Protein AF-A0A967HWC2-F1 (afdb_monomer_lite)

pLDDT: mean 89.08, std 11.16, range [44.22, 97.81]

Secondary structure (DSSP, 8-state):
-EEEEEEESSTT--TTHHHHHHHHHHHTT--EEEEEEEE-SSTTGGGT-HHHHHHHHHHHHHHTSPPP--TT-TTS-TTT----EEESSSSEEEETTT--EEEEEEETTEEEEEE---TT-TTT-HHHHHHHHHHHHHHHHHHHHHHHHHHHHHHHTTT-S----------------

Foldseek 3Di:
DDEEEAEDADPPPSPCVQLVVLQVCLLVVHLYQYYDYAYDNDVPRCVVDPVSVVVVVVRVVSVPDDRDDLCPVQCAANQRRANDWDDPDPFWIARSRQRFIWGWDADPNDIGIGTDHPVLRLSRDVNNVVVVVVVVVVVVVVCVVCVVVVVVVVVVCPPPDDDDDDPDPPPPPDDDD

Radius of gyration: 23.82 Å; chains: 1; bounding box: 42×61×69 Å

Structure (mmCIF, N/CA/C/O backbone):
data_AF-A0A967HWC2-F1
#
_entry.id   AF-A0A967HWC2-F1
#
loop_
_atom_site.group_PDB
_atom_site.id
_atom_site.type_symbol
_atom_site.label_atom_id
_atom_site.label_alt_id
_atom_site.label_comp_id
_atom_site.label_asym_id
_atom_site.label_entity_id
_atom_site.label_seq_id
_atom_site.pdbx_PDB_ins_code
_atom_site.Cartn_x
_atom_site.Cartn_y
_atom_site.Cartn_z
_atom_site.occupancy
_atom_site.B_iso_or_equiv
_atom_site.auth_seq_id
_atom_site.auth_comp_id
_atom_site.auth_asym_id
_atom_site.auth_atom_id
_atom_site.pdbx_PDB_model_num
ATOM 1 N N . PRO A 1 1 ? 8.580 11.230 10.080 1.00 93.00 1 PRO A N 1
ATOM 2 C CA . PRO A 1 1 ? 7.346 10.542 10.535 1.00 93.00 1 PRO A CA 1
ATOM 3 C C . PRO A 1 1 ? 6.171 11.008 9.672 1.00 93.00 1 PRO A C 1
ATOM 5 O O . PRO A 1 1 ? 6.131 12.181 9.311 1.00 93.00 1 PRO A O 1
ATOM 8 N N . ALA A 1 2 ? 5.271 10.106 9.299 1.00 95.56 2 ALA A N 1
ATOM 9 C CA . ALA A 1 2 ? 4.097 10.437 8.500 1.00 95.56 2 ALA A CA 1
ATOM 10 C C . ALA A 1 2 ? 2.903 9.581 8.915 1.00 95.56 2 ALA A C 1
ATOM 12 O O . ALA A 1 2 ? 3.064 8.417 9.284 1.00 95.56 2 ALA A O 1
ATOM 13 N N . VAL A 1 3 ? 1.714 10.160 8.799 1.00 97.00 3 VAL A N 1
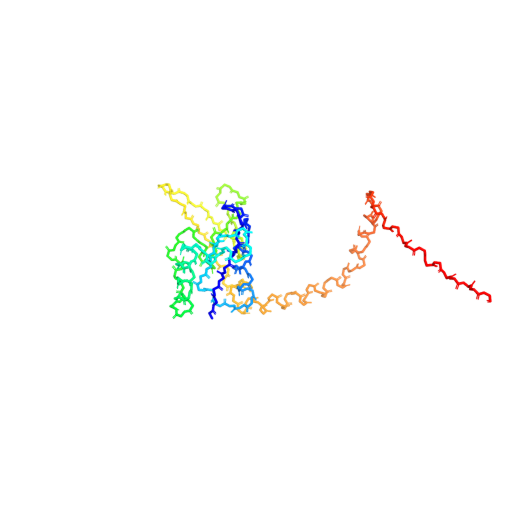ATOM 14 C CA . VAL A 1 3 ? 0.438 9.449 8.875 1.00 97.00 3 VAL A CA 1
ATOM 15 C C . VAL A 1 3 ? -0.343 9.677 7.587 1.00 97.00 3 VAL A C 1
ATOM 17 O O . VAL A 1 3 ? -0.134 10.687 6.914 1.00 97.00 3 VAL A O 1
ATOM 20 N N . ALA A 1 4 ? -1.223 8.744 7.237 1.00 96.06 4 ALA A N 1
ATOM 21 C CA . ALA A 1 4 ? -2.101 8.863 6.077 1.00 96.06 4 ALA A CA 1
ATOM 22 C C . ALA A 1 4 ? -3.571 8.693 6.463 1.00 96.06 4 ALA A C 1
ATOM 24 O O . ALA A 1 4 ? -3.908 7.926 7.361 1.00 96.06 4 ALA A O 1
ATOM 25 N N . VAL A 1 5 ? -4.444 9.385 5.735 1.00 96.31 5 VAL A N 1
ATOM 26 C CA . VAL A 1 5 ? -5.897 9.250 5.848 1.00 96.31 5 VAL A CA 1
ATOM 27 C C . VAL A 1 5 ? -6.459 9.030 4.453 1.00 96.31 5 VAL A C 1
ATOM 29 O O . VAL A 1 5 ? -6.249 9.857 3.565 1.00 96.31 5 VAL A O 1
ATOM 32 N N . ALA A 1 6 ? -7.166 7.922 4.259 1.00 95.50 6 ALA A N 1
ATOM 33 C CA . ALA A 1 6 ? -8.014 7.700 3.095 1.00 95.50 6 ALA A CA 1
ATOM 34 C C . ALA A 1 6 ? -9.445 8.119 3.440 1.00 95.50 6 ALA A C 1
ATOM 36 O O . ALA A 1 6 ? -9.957 7.714 4.477 1.00 95.50 6 ALA A O 1
ATOM 37 N N . ILE A 1 7 ? -10.098 8.897 2.577 1.00 95.00 7 ILE A N 1
ATOM 38 C CA . ILE A 1 7 ? -11.515 9.247 2.735 1.00 95.00 7 ILE A CA 1
ATOM 39 C C . ILE A 1 7 ? -12.318 8.449 1.710 1.00 95.00 7 ILE A C 1
ATOM 41 O O . ILE A 1 7 ? -12.028 8.527 0.515 1.00 95.00 7 ILE A O 1
ATOM 45 N N . ALA A 1 8 ? -13.324 7.705 2.166 1.00 95.31 8 ALA A N 1
ATOM 46 C CA . ALA A 1 8 ? -14.251 6.974 1.308 1.00 95.31 8 ALA A CA 1
ATOM 47 C C . ALA A 1 8 ? -15.701 7.423 1.547 1.00 95.31 8 ALA A C 1
ATOM 49 O O . ALA A 1 8 ? -16.113 7.688 2.672 1.00 95.31 8 ALA A O 1
ATOM 50 N N . GLY A 1 9 ? -16.497 7.501 0.479 1.00 95.00 9 GLY A N 1
ATOM 51 C CA . GLY A 1 9 ? -17.907 7.898 0.582 1.00 95.00 9 GLY A CA 1
ATOM 52 C C . GLY A 1 9 ? -18.853 6.759 0.969 1.00 95.00 9 GLY A C 1
ATOM 53 O O . GLY A 1 9 ? -19.953 7.014 1.442 1.00 95.00 9 GLY A O 1
ATOM 54 N N . ILE A 1 10 ? -18.441 5.503 0.767 1.00 94.44 10 ILE A N 1
ATOM 55 C CA . ILE A 1 10 ? -19.262 4.318 1.036 1.00 94.44 10 ILE A CA 1
ATOM 56 C C . ILE A 1 10 ? -18.446 3.342 1.903 1.00 94.44 10 ILE A C 1
ATOM 58 O O . ILE A 1 10 ? -17.346 2.966 1.485 1.00 94.44 10 ILE A O 1
ATOM 62 N N . PRO A 1 11 ? -18.965 2.919 3.074 1.00 93.06 11 PRO A N 1
ATOM 63 C CA . PRO A 1 11 ? -18.344 1.904 3.926 1.00 93.06 11 PRO A CA 1
ATOM 64 C C . PRO A 1 11 ? -17.940 0.634 3.171 1.00 93.06 11 PRO A C 1
ATOM 66 O O . PRO A 1 11 ? -18.766 0.040 2.479 1.00 93.06 11 PRO A O 1
ATOM 69 N N . GLY A 1 12 ? -16.677 0.219 3.303 1.00 91.81 12 GLY A N 1
ATOM 70 C CA . GLY A 1 12 ? -16.133 -0.985 2.663 1.00 91.81 12 GLY A CA 1
ATOM 71 C C . GLY A 1 12 ? -15.828 -0.855 1.163 1.00 91.81 12 GLY A C 1
ATOM 72 O O . GLY A 1 12 ? -15.430 -1.838 0.537 1.00 91.81 12 GLY A O 1
ATOM 73 N N . MET A 1 13 ? -16.019 0.329 0.567 1.00 94.88 13 MET A N 1
ATOM 74 C CA .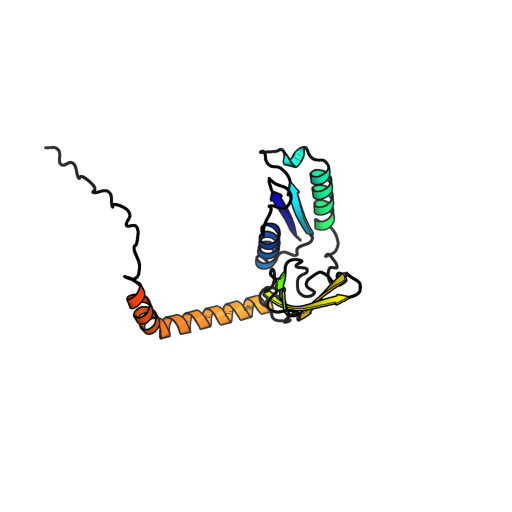 MET A 1 13 ? -15.767 0.598 -0.858 1.00 94.88 13 MET A CA 1
ATOM 75 C C . MET A 1 13 ? -14.540 1.495 -1.094 1.00 94.88 13 MET A C 1
ATOM 77 O O . MET A 1 13 ? -14.394 2.092 -2.160 1.00 94.88 13 MET A O 1
ATOM 81 N N . GLU A 1 14 ? -13.627 1.588 -0.130 1.00 94.38 14 GLU A N 1
ATOM 82 C CA . GLU A 1 14 ? -12.329 2.260 -0.262 1.00 94.38 14 GLU A CA 1
ATOM 83 C C . GLU A 1 14 ? -11.376 1.548 -1.238 1.00 94.38 14 GLU A C 1
ATOM 85 O O . GLU A 1 14 ? -10.377 2.129 -1.680 1.00 94.38 14 GLU A O 1
ATOM 90 N N . GLY A 1 15 ? -11.667 0.289 -1.580 1.00 93.81 15 GLY A N 1
ATOM 91 C CA . GLY A 1 15 ? -10.864 -0.524 -2.486 1.00 93.81 15 GLY A CA 1
ATOM 92 C C . GLY A 1 15 ? -9.415 -0.638 -2.012 1.00 93.81 15 GLY A C 1
ATOM 93 O O . GLY A 1 15 ? -9.135 -1.000 -0.875 1.00 93.81 15 GLY A O 1
ATOM 94 N N . TYR A 1 16 ? -8.470 -0.310 -2.891 1.00 95.12 16 TYR A N 1
ATOM 95 C CA . TYR A 1 16 ? -7.035 -0.361 -2.593 1.00 95.12 16 TYR A CA 1
ATOM 96 C C . TYR A 1 16 ? -6.448 1.004 -2.178 1.00 95.12 16 TYR A C 1
ATOM 98 O O . TYR A 1 16 ? -5.230 1.188 -2.188 1.00 95.12 16 TYR A O 1
ATOM 106 N N . THR A 1 17 ? -7.286 1.978 -1.803 1.00 95.62 17 THR A N 1
ATOM 107 C CA . THR A 1 17 ? -6.846 3.360 -1.532 1.00 95.62 17 THR A CA 1
ATOM 108 C C . THR A 1 17 ? -5.852 3.439 -0.373 1.00 95.62 17 THR A C 1
ATOM 110 O O . THR A 1 17 ? -4.786 4.040 -0.524 1.00 95.62 17 THR A O 1
ATOM 113 N N . LYS A 1 18 ? -6.140 2.782 0.761 1.00 95.38 18 LYS A N 1
ATOM 114 C CA . LYS A 1 18 ? -5.216 2.734 1.908 1.00 95.38 18 LYS A CA 1
ATOM 115 C C . LYS A 1 18 ? -3.880 2.092 1.524 1.00 95.38 18 LYS A C 1
ATOM 117 O O . LYS A 1 18 ? -2.829 2.659 1.806 1.00 95.38 18 LYS A O 1
ATOM 122 N N . LEU A 1 19 ? -3.919 0.975 0.791 1.00 95.81 19 LEU A N 1
ATOM 123 C CA . LEU A 1 19 ? -2.723 0.318 0.254 1.00 95.81 19 LEU A CA 1
ATOM 124 C C . LEU A 1 19 ? -1.879 1.277 -0.606 1.00 95.81 19 LEU A C 1
ATOM 126 O O . LEU A 1 19 ? -0.650 1.295 -0.486 1.00 95.81 19 LEU A O 1
ATOM 130 N N . CYS A 1 20 ? -2.514 2.081 -1.463 1.00 95.62 20 CYS A N 1
ATOM 131 C CA . CYS A 1 20 ? -1.823 3.079 -2.279 1.00 95.62 20 CYS A CA 1
ATOM 132 C C . CYS A 1 20 ? -1.149 4.158 -1.430 1.00 95.62 20 CYS A C 1
ATOM 134 O O . CYS A 1 20 ? 0.002 4.496 -1.704 1.00 95.62 20 CYS A O 1
ATOM 136 N N . LEU A 1 21 ? -1.823 4.669 -0.398 1.00 95.69 21 LEU A N 1
ATOM 137 C CA . LEU A 1 21 ? -1.245 5.659 0.515 1.00 95.69 21 LEU A CA 1
ATOM 138 C C . LEU A 1 21 ? -0.061 5.083 1.297 1.00 95.69 21 LEU A C 1
ATOM 140 O O . LEU A 1 21 ? 1.006 5.700 1.334 1.00 95.69 21 LEU A O 1
ATOM 144 N N . ASP A 1 22 ? -0.215 3.877 1.845 1.00 93.56 22 ASP A N 1
ATOM 145 C CA . ASP A 1 22 ? 0.853 3.168 2.555 1.00 93.56 22 ASP A CA 1
ATOM 146 C C . ASP A 1 22 ? 2.072 2.965 1.655 1.00 93.56 22 ASP A C 1
ATOM 148 O O . ASP A 1 22 ? 3.216 3.149 2.080 1.00 93.56 22 ASP A O 1
ATOM 152 N N . SER A 1 23 ? 1.826 2.632 0.388 1.00 93.25 23 SER A N 1
ATOM 153 C CA . SER A 1 23 ? 2.886 2.455 -0.598 1.00 93.25 23 SER A CA 1
ATOM 154 C C . SER A 1 23 ? 3.571 3.767 -0.962 1.00 93.25 23 SER A C 1
ATOM 156 O O . SER A 1 23 ? 4.800 3.836 -0.982 1.00 93.25 23 SER A O 1
ATOM 158 N N . ALA A 1 24 ? 2.793 4.822 -1.203 1.00 93.69 24 ALA A N 1
ATOM 159 C CA . ALA A 1 24 ? 3.308 6.132 -1.576 1.00 93.69 24 ALA A CA 1
ATOM 160 C C . ALA A 1 24 ? 4.189 6.735 -0.475 1.00 93.69 24 ALA A C 1
ATOM 162 O O . ALA A 1 24 ? 5.294 7.193 -0.763 1.00 93.69 24 ALA A O 1
ATOM 163 N N . LEU A 1 25 ? 3.749 6.687 0.788 1.00 92.38 25 LEU A N 1
ATOM 164 C CA . LEU A 1 25 ? 4.541 7.200 1.908 1.00 92.38 25 LEU A CA 1
ATOM 165 C C . LEU A 1 25 ? 5.904 6.503 2.008 1.00 92.38 25 LEU A C 1
ATOM 167 O O . LEU A 1 25 ? 6.929 7.169 2.161 1.00 92.38 25 LEU A O 1
ATOM 171 N N . ARG A 1 26 ? 5.936 5.175 1.868 1.00 88.75 26 ARG A N 1
ATOM 172 C CA . ARG A 1 26 ? 7.182 4.394 1.941 1.00 88.75 26 ARG A CA 1
ATOM 173 C C . ARG A 1 26 ? 8.113 4.690 0.774 1.00 88.75 26 ARG A C 1
ATOM 175 O O . ARG A 1 26 ? 9.306 4.875 0.990 1.00 88.75 26 ARG A O 1
ATOM 182 N N . LEU A 1 27 ? 7.574 4.806 -0.439 1.00 88.69 27 LEU A N 1
ATOM 183 C CA . LEU A 1 27 ? 8.351 5.175 -1.626 1.00 88.69 27 LEU A CA 1
ATOM 184 C C . LEU A 1 27 ? 8.941 6.588 -1.535 1.00 88.69 27 LEU A C 1
ATOM 186 O O . LEU A 1 27 ? 10.024 6.826 -2.061 1.00 88.69 27 LEU A O 1
ATOM 190 N N . MET A 1 28 ? 8.279 7.508 -0.828 1.00 90.19 28 MET A N 1
ATOM 191 C CA . MET A 1 28 ? 8.833 8.829 -0.504 1.00 90.19 28 MET A CA 1
ATOM 192 C C . MET A 1 28 ? 9.892 8.791 0.614 1.00 90.19 28 MET A C 1
ATOM 194 O O . MET A 1 28 ? 10.428 9.833 0.982 1.00 90.19 28 MET A O 1
ATOM 198 N N . GLY A 1 29 ? 10.197 7.615 1.173 1.00 87.62 29 GLY A N 1
ATOM 199 C CA . GLY A 1 29 ? 11.130 7.453 2.288 1.00 87.62 29 GLY A CA 1
ATOM 200 C C . GLY A 1 29 ? 10.558 7.895 3.635 1.00 87.62 29 GLY A C 1
ATOM 201 O O . GLY A 1 29 ? 11.312 8.102 4.587 1.00 87.62 29 GLY A O 1
ATOM 202 N N . ALA A 1 30 ? 9.237 8.064 3.743 1.00 90.81 30 ALA A N 1
ATOM 203 C CA . ALA A 1 30 ? 8.614 8.449 4.996 1.00 90.81 30 ALA A CA 1
ATOM 204 C C . ALA A 1 30 ? 8.583 7.273 5.981 1.00 90.81 30 ALA A C 1
ATOM 206 O O . ALA A 1 30 ? 8.270 6.133 5.638 1.00 90.81 30 ALA A O 1
ATOM 207 N N . GLN A 1 31 ? 8.834 7.580 7.250 1.00 89.69 31 GLN A N 1
ATOM 208 C CA . GLN A 1 31 ? 8.580 6.659 8.350 1.00 89.69 31 GLN A CA 1
ATOM 209 C C . GLN A 1 31 ? 7.082 6.657 8.671 1.00 89.69 31 GLN A C 1
ATOM 211 O O . GLN A 1 31 ? 6.594 7.565 9.351 1.00 89.69 31 GLN A O 1
ATOM 216 N N . VAL A 1 32 ? 6.363 5.668 8.144 1.00 91.56 32 VAL A N 1
ATOM 217 C CA . VAL A 1 32 ? 4.916 5.514 8.347 1.00 91.56 32 VAL A CA 1
ATOM 218 C C . VAL A 1 32 ? 4.630 5.144 9.800 1.00 91.56 32 VAL A C 1
ATOM 220 O O . VAL A 1 32 ? 5.087 4.105 10.272 1.00 91.56 32 VAL A O 1
ATOM 223 N N . GLN A 1 33 ? 3.871 5.998 10.483 1.00 94.31 33 GLN A N 1
ATOM 224 C CA . GLN A 1 33 ? 3.461 5.822 11.877 1.00 94.31 33 GLN A CA 1
ATOM 225 C C . GLN A 1 33 ? 2.076 5.181 11.996 1.00 94.31 33 GLN A C 1
ATOM 227 O O . GLN A 1 33 ? 1.846 4.359 12.874 1.00 94.31 33 GLN A O 1
ATOM 232 N N . ALA A 1 34 ? 1.148 5.541 11.110 1.00 94.69 34 ALA A N 1
ATOM 233 C CA . ALA A 1 34 ? -0.192 4.969 11.046 1.00 94.69 34 ALA A CA 1
ATOM 234 C C . ALA A 1 34 ? -0.886 5.378 9.740 1.00 94.69 34 ALA A C 1
ATOM 236 O O . ALA A 1 34 ? -0.523 6.378 9.114 1.00 94.69 34 ALA A O 1
ATOM 237 N N . SER A 1 35 ? -1.907 4.626 9.349 1.00 95.38 35 SER A N 1
ATOM 238 C CA . SER A 1 35 ? -2.806 4.987 8.260 1.00 95.38 35 SER A CA 1
ATOM 239 C C . SER A 1 35 ? -4.191 4.419 8.513 1.00 95.38 35 SER A C 1
ATOM 241 O O . SER A 1 35 ? -4.313 3.293 8.990 1.00 95.38 35 SER A O 1
ATOM 243 N N . GLU A 1 36 ? -5.227 5.194 8.206 1.00 96.50 36 GLU A N 1
ATOM 244 C CA . GLU A 1 36 ? -6.617 4.807 8.466 1.00 96.50 36 GLU A CA 1
ATOM 245 C C . GLU A 1 36 ? -7.535 5.225 7.315 1.00 96.50 36 GLU A C 1
ATOM 247 O O . GLU A 1 36 ? -7.223 6.138 6.540 1.00 96.50 36 GLU A O 1
ATOM 252 N N . VAL A 1 37 ? -8.673 4.539 7.211 1.00 96.50 37 VAL A N 1
ATOM 253 C CA . VAL A 1 37 ? -9.786 4.915 6.333 1.00 96.50 37 VAL A CA 1
ATOM 254 C C . VAL A 1 37 ? -10.848 5.590 7.192 1.00 96.50 37 VAL A C 1
ATOM 256 O O . VAL A 1 37 ? -11.266 5.040 8.205 1.00 96.50 37 VAL A O 1
ATOM 259 N N . VAL A 1 38 ? -11.292 6.768 6.773 1.00 96.69 38 VAL A N 1
ATOM 260 C CA . VAL A 1 38 ? -12.418 7.495 7.366 1.00 96.69 38 VAL A CA 1
ATOM 261 C C . VAL A 1 38 ? -13.520 7.664 6.329 1.00 96.69 38 VAL A C 1
ATOM 263 O O . VAL A 1 38 ? -13.261 7.637 5.121 1.00 96.69 38 VAL A O 1
ATOM 266 N N . TYR A 1 39 ? -14.753 7.859 6.792 1.00 95.88 39 TYR A N 1
ATOM 267 C CA . TYR A 1 39 ? -15.914 7.893 5.907 1.00 95.88 39 TYR A CA 1
ATOM 268 C C . TYR A 1 39 ? -16.605 9.257 5.887 1.00 95.88 39 TYR A C 1
ATOM 270 O O . TYR A 1 39 ? -16.819 9.878 6.928 1.00 95.88 39 TYR A O 1
ATOM 278 N N . GLY A 1 40 ? -16.947 9.713 4.683 1.00 95.50 40 GLY A N 1
ATOM 279 C CA . GLY A 1 40 ? -17.698 10.940 4.415 1.00 95.50 40 GLY A CA 1
ATOM 280 C C . GLY A 1 40 ? -17.937 11.086 2.913 1.00 95.50 40 GLY A C 1
ATOM 281 O O . GLY A 1 40 ? -16.987 11.172 2.135 1.00 95.50 40 GLY A O 1
ATOM 282 N N . ALA A 1 41 ? -19.200 11.068 2.499 1.00 94.69 41 ALA A N 1
ATOM 283 C CA . ALA A 1 41 ? -19.616 11.130 1.101 1.00 94.69 41 ALA A CA 1
ATOM 284 C C . ALA A 1 41 ? -19.688 12.571 0.578 1.00 94.69 41 ALA A C 1
ATOM 286 O O . ALA A 1 41 ? -19.449 12.810 -0.608 1.00 94.69 41 ALA A O 1
ATOM 287 N N . LEU A 1 42 ? -20.017 13.528 1.448 1.00 94.88 42 LEU A N 1
ATOM 288 C CA . LEU A 1 42 ? -20.194 14.933 1.092 1.00 94.88 42 LEU A CA 1
ATOM 289 C C . LEU A 1 42 ? -18.969 15.784 1.473 1.00 94.88 42 LEU A C 1
ATOM 291 O O . LEU A 1 42 ? -18.266 15.481 2.444 1.00 94.88 42 LEU A O 1
ATOM 295 N N . PRO A 1 43 ? -18.716 16.900 0.761 1.00 91.31 43 PRO A N 1
ATOM 296 C CA . PRO A 1 43 ? -17.669 17.842 1.141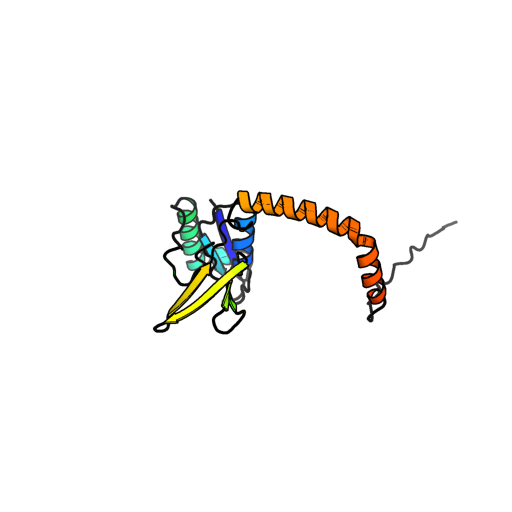 1.00 91.31 43 PRO A CA 1
ATOM 297 C C . PRO A 1 43 ? -17.836 18.319 2.589 1.00 91.31 43 PRO A C 1
ATOM 299 O O . PRO A 1 43 ? -18.867 18.876 2.955 1.00 91.31 43 PRO A O 1
ATOM 302 N N . GLY A 1 44 ? -16.812 18.102 3.416 1.00 90.81 44 GLY A N 1
ATOM 303 C CA . GLY A 1 44 ? -16.803 18.511 4.824 1.00 90.81 44 GLY A CA 1
ATOM 304 C C . GLY A 1 44 ? -17.548 17.583 5.792 1.00 90.81 44 GLY A C 1
ATOM 305 O O . GLY A 1 44 ? -17.367 17.732 6.997 1.00 90.81 44 GLY A O 1
ATOM 306 N N . GLU A 1 45 ? -18.305 16.589 5.312 1.00 94.94 45 GLU A N 1
ATOM 307 C CA . GLU A 1 45 ? -19.019 15.625 6.173 1.00 94.94 45 GLU A CA 1
ATOM 308 C C . GLU A 1 45 ? -18.074 14.851 7.093 1.00 94.94 45 GLU A C 1
ATOM 310 O O . GLU A 1 45 ? -18.429 14.524 8.223 1.00 94.94 45 GLU A O 1
ATOM 315 N N . VAL A 1 46 ? -16.836 14.631 6.645 1.00 93.12 46 VAL A N 1
ATOM 316 C CA . VAL A 1 46 ? -15.797 13.956 7.429 1.00 93.12 46 VAL A CA 1
ATOM 317 C C . VAL A 1 46 ? -15.566 14.577 8.810 1.00 93.12 46 VAL A C 1
ATOM 319 O O . VAL A 1 46 ? -15.159 13.855 9.714 1.00 93.12 46 VAL A O 1
ATOM 322 N N . PHE A 1 47 ? -15.851 15.872 8.998 1.00 93.56 47 PHE A N 1
ATOM 323 C CA . PHE A 1 47 ? -15.699 16.575 10.278 1.00 93.56 47 PHE A CA 1
ATOM 324 C C . PHE A 1 47 ? -16.905 16.440 11.219 1.00 93.56 47 PHE A C 1
ATOM 326 O O . PHE A 1 47 ? -16.821 16.863 12.368 1.00 93.56 47 PHE A O 1
ATOM 333 N N . LEU A 1 48 ? -18.029 15.896 10.745 1.00 94.44 48 LEU A N 1
ATOM 334 C CA . LEU A 1 48 ? -19.272 15.785 11.518 1.00 94.44 48 LEU A CA 1
ATOM 335 C C . LEU A 1 48 ? -19.389 14.456 12.277 1.00 94.44 48 LEU A C 1
ATOM 337 O O . LEU A 1 48 ? -20.252 14.315 13.139 1.00 94.44 48 LEU A O 1
ATOM 341 N N . ASN A 1 49 ? -18.540 13.483 11.948 1.00 90.88 49 ASN A N 1
ATOM 342 C CA . ASN A 1 49 ? -18.535 12.161 12.558 1.00 90.88 49 ASN A CA 1
ATOM 343 C C . ASN A 1 49 ? -17.503 12.094 13.696 1.00 90.88 49 ASN A C 1
ATOM 345 O O . ASN A 1 49 ? -16.316 12.333 13.470 1.00 90.88 49 ASN A O 1
ATOM 349 N N . GLN A 1 50 ? -17.947 11.709 14.895 1.00 95.94 50 GLN A N 1
ATOM 350 C CA . GLN A 1 50 ? -17.072 11.540 16.054 1.00 95.94 50 GLN A CA 1
ATOM 351 C C . GLN A 1 50 ? -16.002 10.458 15.834 1.00 95.94 50 GLN A C 1
ATOM 353 O O . GLN A 1 50 ? -14.849 10.692 16.177 1.00 95.94 50 GLN A O 1
ATOM 358 N N . ASP A 1 51 ? -16.321 9.345 15.167 1.00 95.69 51 ASP A N 1
ATOM 359 C CA . ASP A 1 51 ? -15.351 8.275 14.880 1.00 95.69 51 ASP A CA 1
ATOM 360 C C . ASP A 1 51 ? -14.182 8.785 14.018 1.00 95.69 51 ASP A C 1
ATOM 362 O O . ASP A 1 51 ? -13.024 8.390 14.193 1.00 95.69 51 ASP A O 1
ATOM 366 N N . ASN A 1 52 ? -14.464 9.709 13.092 1.00 96.56 52 ASN A N 1
ATOM 367 C CA . ASN A 1 52 ? -13.435 10.338 12.265 1.00 96.56 52 ASN A CA 1
ATOM 368 C C . ASN A 1 52 ? -12.560 11.292 13.093 1.00 96.56 52 ASN A C 1
ATOM 370 O O . ASN A 1 52 ? -11.350 11.357 12.864 1.00 96.56 52 ASN A O 1
ATOM 374 N N . LEU A 1 53 ? -13.148 12.025 14.045 1.00 96.69 53 LEU A N 1
ATOM 375 C CA . LEU A 1 53 ? -12.411 12.905 14.957 1.00 96.69 53 LEU A CA 1
ATOM 376 C C . LEU A 1 53 ? -11.512 12.097 15.902 1.00 96.69 53 LEU A C 1
ATOM 378 O O . LEU A 1 53 ? -10.337 12.431 16.056 1.00 96.69 53 LEU A O 1
ATOM 382 N N . ASP A 1 54 ? -12.019 10.992 16.445 1.00 97.81 54 ASP A N 1
ATOM 383 C CA . ASP A 1 54 ? -11.258 10.067 17.290 1.00 97.81 54 ASP A CA 1
ATOM 384 C C . ASP A 1 54 ? -10.103 9.431 16.499 1.00 97.81 54 ASP A C 1
ATOM 386 O O . ASP A 1 54 ? -8.968 9.327 16.979 1.00 97.81 54 ASP A O 1
ATOM 390 N N . THR A 1 55 ? -10.356 9.075 15.236 1.00 97.44 55 THR A N 1
ATOM 391 C CA . THR A 1 55 ? -9.323 8.595 14.309 1.00 97.44 55 THR A CA 1
ATOM 392 C C . THR A 1 55 ? -8.267 9.668 14.049 1.00 97.44 55 THR A C 1
ATOM 394 O O . THR A 1 55 ? -7.068 9.382 14.098 1.00 97.44 55 THR A O 1
ATOM 397 N N . ALA A 1 56 ? -8.675 10.917 13.817 1.00 96.88 56 ALA A N 1
ATOM 398 C CA . ALA A 1 56 ? -7.749 12.027 13.630 1.00 96.88 56 ALA A CA 1
ATOM 399 C C . ALA A 1 56 ? -6.876 12.252 14.877 1.00 96.88 56 ALA A C 1
ATOM 401 O O . ALA A 1 56 ? -5.664 12.433 14.747 1.00 96.88 56 ALA A O 1
ATOM 402 N N . GLU A 1 57 ? -7.449 12.166 16.081 1.00 97.50 57 GLU A N 1
ATOM 403 C CA . GLU A 1 57 ? -6.701 12.248 17.338 1.00 97.50 57 GLU A CA 1
ATOM 404 C C . GLU A 1 57 ? -5.699 11.089 17.482 1.00 97.50 57 GLU A C 1
ATOM 406 O O . GLU A 1 57 ? -4.532 11.316 17.822 1.00 97.50 57 GLU A O 1
ATOM 411 N N . LYS A 1 58 ? -6.111 9.851 17.174 1.00 97.31 58 LYS A N 1
ATOM 412 C CA . LYS A 1 58 ? -5.231 8.667 17.169 1.00 97.31 58 LYS A CA 1
ATOM 413 C C . LYS A 1 58 ? -4.037 8.867 16.234 1.00 97.31 58 LYS A C 1
ATOM 415 O O . LYS A 1 58 ? -2.897 8.616 16.631 1.00 97.31 58 LYS A O 1
ATOM 420 N N . LEU A 1 59 ? -4.277 9.341 15.013 1.00 97.19 59 LEU A N 1
ATOM 421 C CA . LEU A 1 59 ? -3.222 9.600 14.031 1.00 97.19 59 LEU A CA 1
ATOM 422 C C . LEU A 1 59 ? -2.305 10.749 14.464 1.00 97.19 59 LEU A C 1
ATOM 424 O O . LEU A 1 59 ? -1.085 10.640 14.335 1.00 97.19 59 LEU A O 1
ATOM 428 N N . ALA A 1 60 ? -2.863 11.821 15.029 1.00 97.25 60 ALA A N 1
ATOM 429 C CA . ALA A 1 60 ? -2.080 12.930 15.562 1.00 97.25 60 ALA A CA 1
ATOM 430 C C . ALA A 1 60 ? -1.130 12.461 16.675 1.00 97.25 60 ALA A C 1
ATOM 432 O O . ALA A 1 60 ? 0.053 12.799 16.652 1.00 97.25 60 ALA A O 1
ATOM 433 N N . LYS A 1 61 ? -1.608 11.619 17.601 1.00 97.50 61 LYS A N 1
ATOM 434 C CA . LYS A 1 61 ? -0.769 11.001 18.642 1.00 97.50 61 LYS A CA 1
ATOM 435 C C . LYS A 1 61 ? 0.313 10.099 18.043 1.00 97.50 61 LYS A C 1
ATOM 437 O O . LYS A 1 61 ? 1.470 10.199 18.446 1.00 97.50 61 LYS A O 1
ATOM 442 N N . ALA A 1 62 ? -0.035 9.263 17.062 1.00 96.62 62 ALA A N 1
ATOM 443 C CA . ALA A 1 62 ? 0.911 8.355 16.407 1.00 96.62 62 ALA A CA 1
ATOM 444 C C . ALA A 1 62 ? 2.071 9.099 15.726 1.00 96.62 62 ALA A C 1
ATOM 446 O O . ALA A 1 62 ? 3.205 8.625 15.749 1.00 96.62 62 ALA A O 1
ATOM 447 N N . LEU A 1 63 ? 1.825 10.290 15.170 1.00 96.38 63 LEU A N 1
ATOM 448 C CA . L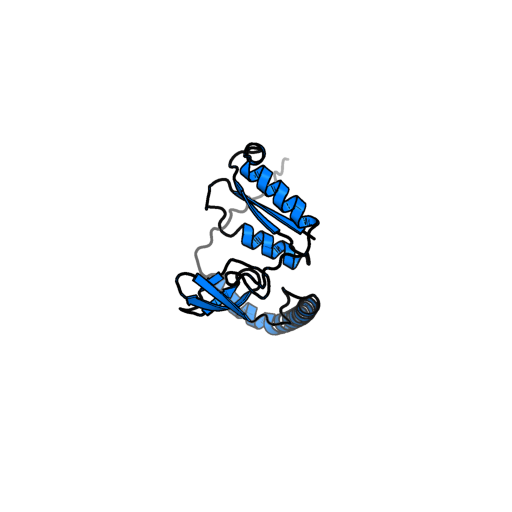EU A 1 63 ? 2.856 11.086 14.499 1.00 96.38 63 LEU A CA 1
ATOM 449 C C . LEU A 1 63 ? 4.054 11.418 15.408 1.00 96.38 63 LEU A C 1
ATOM 451 O O . LEU A 1 63 ? 5.187 11.481 14.924 1.00 96.38 63 LEU A O 1
ATOM 455 N N . PHE A 1 64 ? 3.795 11.606 16.704 1.00 95.88 64 PHE A N 1
ATOM 456 C CA . PHE A 1 64 ? 4.793 11.931 17.728 1.00 95.88 64 PHE A CA 1
ATOM 457 C C . PHE A 1 64 ? 5.164 10.733 18.615 1.00 95.88 64 PHE A C 1
ATOM 459 O O . PHE A 1 64 ? 5.978 10.874 19.528 1.00 95.88 64 PHE A O 1
ATOM 466 N N . GLY A 1 65 ? 4.563 9.570 18.366 1.00 93.94 65 GLY A N 1
ATOM 467 C CA . GLY A 1 65 ? 4.819 8.340 19.101 1.00 93.94 65 GLY A CA 1
ATOM 468 C C . GLY A 1 65 ? 6.062 7.586 18.614 1.00 93.94 65 GLY A C 1
ATOM 469 O O . GLY A 1 65 ? 6.697 7.966 17.621 1.00 93.94 65 GLY A O 1
ATOM 470 N N . PRO A 1 66 ? 6.424 6.492 19.308 1.00 92.25 66 PRO A N 1
ATOM 471 C CA . PRO A 1 66 ? 7.414 5.558 18.795 1.00 92.25 66 PRO A CA 1
ATOM 472 C C . PRO A 1 66 ? 6.911 4.903 17.496 1.00 92.25 66 PRO A C 1
ATOM 474 O O . PRO A 1 66 ? 5.700 4.823 17.282 1.00 92.25 66 PRO A O 1
ATOM 477 N N . PRO A 1 67 ? 7.822 4.395 16.646 1.00 87.94 67 PRO A N 1
ATOM 478 C CA . PRO A 1 67 ? 7.448 3.623 15.466 1.00 87.94 67 PRO A CA 1
ATOM 479 C C . PRO A 1 67 ? 6.530 2.459 15.853 1.00 87.94 67 PRO A C 1
ATOM 481 O O . PRO A 1 67 ? 6.808 1.801 16.860 1.00 87.94 67 PRO A O 1
ATOM 484 N N . PRO A 1 68 ? 5.460 2.182 15.091 1.00 87.44 68 PRO A N 1
ATOM 485 C CA . PRO A 1 68 ? 4.551 1.101 15.435 1.00 87.44 68 PRO A CA 1
ATOM 486 C C . PRO A 1 68 ? 5.274 -0.245 15.357 1.00 87.44 68 PRO A C 1
ATOM 488 O O . PRO A 1 68 ? 6.003 -0.530 14.404 1.00 87.44 68 PRO A O 1
ATOM 491 N N . ASP A 1 69 ? 5.044 -1.081 16.364 1.00 88.12 69 ASP A N 1
ATOM 492 C CA . ASP A 1 69 ? 5.550 -2.447 16.399 1.00 88.12 69 ASP A CA 1
ATOM 493 C C . ASP A 1 69 ? 4.562 -3.390 15.707 1.00 88.12 69 ASP A C 1
ATOM 495 O O . ASP A 1 69 ? 3.726 -4.033 16.337 1.00 88.12 69 ASP A O 1
ATOM 499 N N . TRP A 1 70 ? 4.642 -3.450 14.377 1.00 86.81 70 TRP A N 1
ATOM 500 C CA . TRP A 1 70 ? 3.878 -4.421 13.588 1.00 86.81 70 TRP A CA 1
AT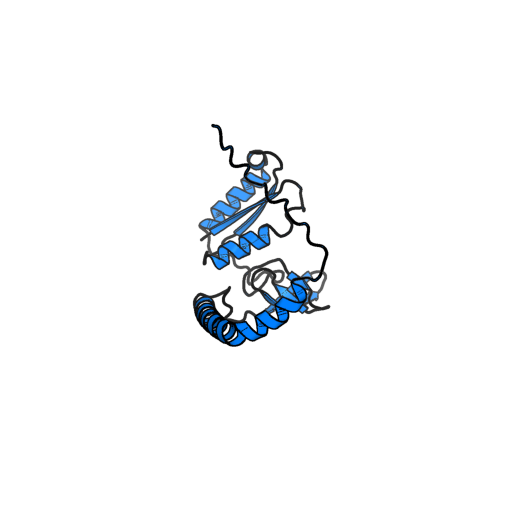OM 501 C C . TRP A 1 70 ? 4.559 -5.793 13.522 1.00 86.81 70 TRP A C 1
ATOM 503 O O . TRP A 1 70 ? 3.962 -6.738 13.019 1.00 86.81 70 TRP A O 1
ATOM 513 N N . GLN A 1 71 ? 5.804 -5.936 13.994 1.00 81.94 71 GLN A N 1
ATOM 514 C CA . GLN A 1 71 ? 6.514 -7.219 13.917 1.00 81.94 71 GLN A CA 1
ATOM 515 C C . GLN A 1 71 ? 5.889 -8.258 14.856 1.00 81.94 71 GLN A C 1
ATOM 517 O O . GLN A 1 71 ? 5.950 -9.455 14.578 1.00 81.94 71 GLN A O 1
ATOM 522 N N . GLY A 1 72 ? 5.227 -7.814 15.927 1.00 81.19 72 GLY A N 1
ATOM 523 C CA . GLY A 1 72 ? 4.409 -8.675 16.785 1.00 81.19 72 GLY A CA 1
ATOM 524 C C . GLY A 1 72 ? 3.060 -9.094 16.180 1.00 81.19 72 GLY A C 1
ATOM 525 O O . GLY A 1 72 ? 2.412 -10.004 16.697 1.00 81.19 72 GLY A O 1
ATOM 526 N N . GLU A 1 73 ? 2.616 -8.467 15.087 1.00 90.06 73 GLU A N 1
ATOM 527 C CA . GLU A 1 73 ? 1.288 -8.676 14.504 1.00 90.06 73 GLU A CA 1
ATOM 528 C C . GLU A 1 73 ? 1.348 -9.745 13.406 1.00 90.06 73 GLU A C 1
ATOM 530 O O . GLU A 1 73 ? 1.644 -9.460 12.250 1.00 90.06 73 GLU A O 1
ATOM 535 N N . SER A 1 74 ? 1.029 -10.999 13.748 1.00 90.31 74 SER A N 1
ATOM 536 C CA . SER A 1 74 ? 1.158 -12.139 12.822 1.00 90.31 74 SER A CA 1
ATOM 537 C C . SER A 1 74 ? 0.355 -12.006 11.524 1.00 90.31 74 SER A C 1
ATOM 539 O O . SER A 1 74 ? 0.654 -12.685 10.550 1.00 90.31 74 SER A O 1
ATOM 541 N N . TRP A 1 75 ? -0.685 -11.175 11.502 1.00 92.44 75 TRP A N 1
ATOM 542 C CA . TRP A 1 75 ? -1.544 -10.931 10.341 1.00 92.44 75 TRP A CA 1
ATOM 543 C C . TRP A 1 75 ? -1.011 -9.820 9.420 1.00 92.44 75 TRP A C 1
ATOM 545 O O . TRP A 1 75 ? -1.644 -9.509 8.410 1.00 92.44 75 TRP A O 1
ATOM 555 N N . ARG A 1 76 ? 0.155 -9.241 9.725 1.00 93.12 76 ARG A N 1
ATOM 556 C CA . ARG A 1 76 ? 0.814 -8.225 8.901 1.00 93.12 76 ARG A CA 1
ATOM 557 C C . ARG A 1 76 ? 2.100 -8.746 8.290 1.00 93.12 76 ARG A C 1
ATOM 559 O O . ARG A 1 76 ? 2.618 -9.812 8.605 1.00 93.12 76 ARG A O 1
ATOM 566 N N . CYS A 1 77 ? 2.590 -7.986 7.325 1.00 91.88 77 CYS A N 1
ATOM 567 C CA . CYS A 1 77 ? 3.844 -8.263 6.661 1.00 91.88 77 CYS A CA 1
ATOM 568 C C . CYS A 1 77 ? 5.010 -7.911 7.586 1.00 91.88 77 CYS A C 1
ATOM 570 O O . CYS A 1 77 ? 5.215 -6.740 7.904 1.00 91.88 77 CYS A O 1
ATOM 572 N N . GLN A 1 78 ? 5.853 -8.889 7.909 1.00 88.50 78 GLN A N 1
ATOM 573 C CA . GLN A 1 78 ? 6.977 -8.667 8.831 1.00 88.50 78 GLN A CA 1
ATOM 574 C C . GLN A 1 78 ? 8.084 -7.798 8.227 1.00 88.50 78 GLN A C 1
ATOM 576 O O . GLN A 1 78 ? 8.889 -7.216 8.948 1.00 88.50 78 GLN A O 1
ATOM 581 N N . ALA A 1 79 ? 8.070 -7.629 6.902 1.00 87.56 79 ALA A N 1
ATOM 582 C CA . ALA A 1 79 ? 8.978 -6.741 6.192 1.00 87.56 79 ALA A CA 1
ATOM 583 C C . ALA A 1 79 ? 8.572 -5.263 6.285 1.00 87.56 79 ALA A C 1
ATOM 585 O O . ALA A 1 79 ? 9.427 -4.391 6.423 1.00 87.56 79 ALA A O 1
ATOM 586 N N . CYS A 1 80 ? 7.275 -4.958 6.155 1.00 89.00 80 CYS A N 1
ATOM 587 C CA . CYS A 1 80 ? 6.822 -3.582 5.937 1.00 89.00 80 CYS A CA 1
ATOM 588 C C . CYS A 1 80 ? 5.555 -3.181 6.695 1.00 89.00 80 CYS A C 1
ATOM 590 O O . CYS A 1 80 ? 5.085 -2.071 6.491 1.00 89.00 80 CYS A O 1
ATOM 592 N N . GLY A 1 81 ? 4.942 -4.052 7.491 1.00 90.81 81 GLY A N 1
ATOM 593 C CA . GLY A 1 81 ? 3.682 -3.775 8.190 1.00 90.81 81 GLY A CA 1
ATOM 594 C C . GLY A 1 81 ? 2.461 -3.640 7.275 1.00 90.81 81 GLY A C 1
ATOM 595 O O . GLY A 1 81 ? 1.423 -3.151 7.704 1.00 90.81 81 GLY A O 1
ATOM 596 N N . GLY A 1 82 ? 2.562 -4.031 6.001 1.00 92.56 82 GLY A N 1
ATOM 597 C CA . GLY A 1 82 ? 1.408 -4.089 5.102 1.00 92.56 82 GLY A CA 1
ATOM 598 C C . GLY A 1 82 ? 0.410 -5.153 5.560 1.00 92.56 82 GLY A C 1
ATOM 599 O O . GLY A 1 82 ? 0.814 -6.217 6.023 1.00 92.56 82 GLY A O 1
ATOM 600 N N . ASP A 1 83 ? -0.879 -4.869 5.424 1.00 93.62 83 ASP A N 1
ATOM 601 C CA . ASP A 1 83 ? -2.003 -5.731 5.826 1.00 93.62 83 ASP A CA 1
ATOM 602 C C . ASP A 1 83 ? -2.779 -6.300 4.620 1.00 93.62 83 ASP A C 1
ATOM 604 O O . ASP A 1 83 ? -3.718 -7.073 4.780 1.00 93.62 83 ASP A O 1
ATOM 608 N N . THR A 1 84 ? -2.367 -5.952 3.396 1.00 94.69 84 THR A N 1
ATOM 609 C CA . THR A 1 84 ? -3.005 -6.393 2.152 1.00 94.69 84 THR A CA 1
ATOM 610 C C . THR A 1 84 ? -2.133 -7.416 1.425 1.00 94.69 84 THR A C 1
ATOM 612 O O . THR A 1 84 ? -0.963 -7.152 1.121 1.00 94.69 84 THR A O 1
ATOM 615 N N . PHE A 1 85 ? -2.711 -8.569 1.085 1.00 95.38 85 PHE A N 1
ATOM 616 C CA . PHE A 1 85 ? -2.006 -9.693 0.465 1.00 95.38 85 PHE A CA 1
ATOM 617 C C . PHE A 1 85 ? -2.739 -10.215 -0.772 1.00 95.38 85 PHE A C 1
ATOM 619 O O . PHE A 1 85 ? -3.967 -10.248 -0.817 1.00 95.38 85 PHE A O 1
ATOM 626 N N . ARG A 1 86 ? -1.975 -10.658 -1.774 1.00 96.31 86 ARG A N 1
ATOM 627 C CA . ARG A 1 86 ? -2.476 -11.429 -2.918 1.00 96.31 86 ARG A CA 1
ATOM 628 C C . ARG A 1 86 ? -2.102 -12.890 -2.735 1.00 96.31 86 ARG A C 1
ATOM 630 O O . ARG A 1 86 ? -0.923 -13.185 -2.566 1.00 96.31 86 ARG A O 1
ATOM 637 N N . PHE A 1 87 ? -3.078 -13.780 -2.846 1.00 96.50 87 PHE A N 1
ATOM 638 C CA . PHE A 1 87 ? -2.834 -15.215 -2.940 1.00 96.50 87 PHE A CA 1
ATOM 639 C C . PHE A 1 87 ? -2.238 -15.544 -4.310 1.00 96.50 87 PHE A C 1
ATOM 641 O O . PHE A 1 87 ? -2.752 -15.108 -5.342 1.00 96.50 87 PHE A O 1
ATOM 648 N N . LEU A 1 88 ? -1.113 -16.250 -4.299 1.00 96.31 88 LEU A N 1
ATOM 649 C CA . LEU A 1 88 ? -0.453 -16.792 -5.486 1.00 96.31 88 LEU A CA 1
ATOM 650 C C . LEU A 1 88 ? -0.738 -18.290 -5.640 1.00 96.31 88 LEU A C 1
ATOM 652 O O . LEU A 1 88 ? -0.737 -18.784 -6.761 1.00 96.31 88 LEU A O 1
ATOM 656 N N . ASP A 1 89 ? -0.991 -18.973 -4.523 1.00 95.69 89 ASP A N 1
ATOM 657 C CA . ASP A 1 89 ? -1.413 -20.371 -4.440 1.00 95.69 89 ASP A CA 1
ATOM 658 C C . ASP A 1 89 ? -2.177 -20.594 -3.113 1.00 95.69 89 ASP A C 1
ATOM 660 O O . ASP A 1 89 ? -2.497 -19.625 -2.416 1.00 95.69 89 ASP A O 1
ATOM 664 N N . SER A 1 90 ? -2.459 -21.847 -2.741 1.00 93.31 90 SER A N 1
ATOM 665 C CA . SER A 1 90 ? -3.190 -22.219 -1.521 1.00 93.31 90 SER A CA 1
ATOM 666 C C . SER A 1 90 ? -2.551 -21.715 -0.226 1.00 93.31 90 SER A C 1
ATOM 668 O O . SER A 1 90 ? -3.263 -21.377 0.717 1.00 93.31 90 SER A O 1
ATOM 670 N N . ASP A 1 91 ? -1.223 -21.668 -0.174 1.00 95.25 91 ASP A N 1
ATOM 671 C CA . ASP A 1 91 ? -0.441 -21.244 0.989 1.00 95.25 91 ASP A CA 1
ATOM 672 C C . ASP A 1 91 ? 0.573 -20.144 0.650 1.00 95.25 91 ASP A C 1
ATOM 674 O O . ASP A 1 91 ? 1.191 -19.586 1.553 1.00 95.25 91 ASP A O 1
ATOM 678 N N . GLN A 1 92 ? 0.728 -19.789 -0.627 1.00 95.94 92 GLN A N 1
ATOM 679 C CA . GLN A 1 92 ? 1.654 -18.755 -1.075 1.00 95.94 92 GLN A CA 1
ATOM 680 C C . GLN A 1 92 ? 0.946 -17.420 -1.235 1.00 95.94 92 GLN A C 1
ATOM 682 O O . GLN A 1 92 ? -0.086 -17.306 -1.902 1.00 95.94 92 GLN A O 1
ATOM 687 N N . VAL A 1 93 ? 1.556 -16.374 -0.691 1.00 96.25 93 VAL A N 1
ATOM 688 C CA . VAL A 1 93 ? 1.051 -15.008 -0.785 1.00 96.25 93 VAL A CA 1
ATOM 689 C C . VAL A 1 93 ? 2.140 -14.029 -1.197 1.00 96.25 93 VAL A C 1
ATOM 691 O O . VAL A 1 93 ? 3.340 -14.281 -1.094 1.00 96.25 93 VAL A O 1
ATOM 694 N N . ARG A 1 94 ? 1.708 -12.855 -1.644 1.00 95.19 94 ARG A N 1
ATOM 695 C CA . ARG A 1 94 ? 2.557 -11.690 -1.869 1.00 95.19 94 ARG A CA 1
ATOM 696 C C . ARG A 1 94 ? 1.999 -10.504 -1.109 1.00 95.19 94 ARG A C 1
ATOM 698 O O . ARG A 1 94 ? 0.827 -10.167 -1.281 1.00 95.19 94 ARG A O 1
ATOM 705 N N . CYS A 1 95 ? 2.839 -9.847 -0.311 1.00 94.44 95 CYS A N 1
ATOM 706 C CA . CYS A 1 95 ? 2.472 -8.568 0.285 1.00 94.44 95 CYS A CA 1
ATOM 707 C C . CYS A 1 95 ? 2.251 -7.549 -0.836 1.00 94.44 95 CYS A C 1
ATOM 709 O O . CYS A 1 95 ? 3.140 -7.320 -1.654 1.00 94.44 95 CYS A O 1
ATOM 711 N N . MET A 1 96 ? 1.082 -6.922 -0.878 1.00 95.12 96 MET A N 1
ATOM 712 C CA . MET A 1 96 ? 0.748 -5.975 -1.942 1.00 95.12 96 MET A CA 1
ATOM 713 C C . MET A 1 96 ? 1.424 -4.612 -1.760 1.00 95.12 96 MET A C 1
ATOM 715 O O . MET A 1 96 ? 1.489 -3.844 -2.713 1.00 95.12 96 MET A O 1
ATOM 719 N N . THR A 1 97 ? 1.958 -4.324 -0.568 1.00 92.94 97 THR A N 1
ATOM 720 C CA . THR A 1 97 ? 2.694 -3.087 -0.278 1.00 92.94 97 THR A CA 1
ATOM 721 C C . THR A 1 97 ? 4.144 -3.187 -0.753 1.00 92.94 97 THR A C 1
ATOM 723 O O . THR A 1 97 ? 4.570 -2.416 -1.604 1.00 92.94 97 THR A O 1
ATOM 726 N N . CYS A 1 98 ? 4.914 -4.158 -0.246 1.00 91.50 98 CYS A N 1
ATOM 727 C CA . CYS A 1 98 ? 6.341 -4.280 -0.564 1.00 91.50 98 CYS A CA 1
ATOM 728 C C . CYS A 1 98 ? 6.669 -5.350 -1.612 1.00 91.50 98 CYS A C 1
ATOM 730 O O . CYS A 1 98 ? 7.836 -5.523 -1.927 1.00 91.50 98 CYS A O 1
ATOM 732 N N . SER A 1 99 ? 5.684 -6.078 -2.146 1.00 92.12 99 SER A N 1
ATOM 733 C CA . SER A 1 99 ? 5.870 -7.190 -3.098 1.00 92.12 99 SER A CA 1
ATOM 734 C C . SER A 1 99 ? 6.678 -8.392 -2.590 1.00 92.12 99 SER A C 1
ATOM 736 O O . SER A 1 99 ? 6.902 -9.330 -3.358 1.00 92.12 99 SER A O 1
ATOM 738 N N . SER A 1 100 ? 7.062 -8.420 -1.310 1.00 92.00 100 SER A N 1
ATOM 739 C CA . SER A 1 100 ? 7.760 -9.564 -0.718 1.00 92.00 100 SER A CA 1
ATOM 740 C C . SER A 1 100 ? 6.892 -10.829 -0.779 1.00 92.00 100 SER A C 1
ATOM 742 O O . SER A 1 100 ? 5.691 -10.757 -0.473 1.00 92.00 100 SER A O 1
ATOM 744 N N . PRO A 1 101 ? 7.469 -11.978 -1.178 1.00 93.06 101 PRO A N 1
ATOM 745 C CA . PRO A 1 101 ? 6.788 -13.260 -1.115 1.00 93.06 101 PRO A CA 1
ATOM 746 C C . PRO A 1 101 ? 6.661 -13.723 0.338 1.00 93.06 101 PRO A C 1
ATOM 748 O O . PRO A 1 101 ? 7.465 -13.371 1.204 1.00 93.06 101 PRO A O 1
ATOM 751 N N . GLY A 1 102 ? 5.650 -14.534 0.602 1.00 93.50 102 GLY A N 1
ATOM 752 C CA . GLY A 1 102 ? 5.458 -15.151 1.900 1.00 93.50 102 GLY A CA 1
ATOM 753 C C . GLY A 1 102 ? 4.537 -16.351 1.823 1.00 93.50 102 GLY A C 1
ATOM 754 O O . GLY A 1 102 ? 4.029 -16.705 0.757 1.00 93.50 102 GLY A O 1
ATOM 755 N N . THR A 1 103 ? 4.305 -16.946 2.982 1.00 95.50 103 THR A N 1
ATOM 756 C CA . THR A 1 103 ? 3.313 -17.999 3.164 1.00 95.50 103 THR A CA 1
ATOM 757 C C . THR A 1 103 ? 2.221 -17.549 4.120 1.00 95.50 103 THR A C 1
ATOM 759 O O . THR A 1 103 ? 2.435 -16.669 4.959 1.00 95.50 103 THR A O 1
ATOM 762 N N . VAL A 1 104 ? 1.038 -18.131 3.974 1.00 95.38 104 VAL A N 1
ATOM 763 C CA . VAL A 1 104 ? -0.093 -17.942 4.876 1.00 95.38 104 VAL A CA 1
ATOM 764 C C . VAL A 1 104 ? -0.391 -19.245 5.598 1.00 95.38 104 VAL A C 1
ATOM 766 O O . VAL A 1 104 ? -0.481 -20.313 4.999 1.00 95.38 104 VAL A O 1
ATOM 769 N N . LEU A 1 105 ? -0.552 -19.148 6.910 1.00 93.94 105 LEU A N 1
ATOM 770 C CA . LEU A 1 105 ? -0.907 -20.253 7.784 1.00 93.94 105 LEU A CA 1
ATOM 771 C C . LEU A 1 105 ? -2.205 -19.899 8.499 1.00 93.94 105 LEU A C 1
ATOM 773 O O . LEU A 1 105 ? -2.341 -18.803 9.046 1.00 93.94 105 LEU A O 1
ATOM 777 N N . MET A 1 106 ? -3.144 -20.841 8.514 1.00 90.44 106 MET A N 1
ATOM 778 C CA . MET A 1 106 ? -4.357 -20.745 9.318 1.00 90.44 106 MET A CA 1
ATOM 779 C C . MET A 1 106 ? -4.292 -21.757 10.454 1.00 90.44 106 MET A C 1
ATOM 781 O O . MET A 1 106 ? -4.243 -22.963 10.217 1.00 90.44 106 MET A O 1
ATOM 785 N N . LYS A 1 107 ? -4.303 -21.269 11.694 1.00 90.44 107 LYS A N 1
ATOM 786 C CA . LYS A 1 107 ? -4.317 -22.107 12.897 1.00 90.44 107 LYS A CA 1
ATOM 787 C C . LYS A 1 107 ? -5.353 -21.574 13.876 1.00 90.44 107 LYS A C 1
ATOM 789 O O . LYS A 1 107 ? -5.347 -20.389 14.183 1.00 90.44 107 LYS A O 1
ATOM 794 N N . GLU A 1 108 ? -6.243 -22.445 14.356 1.00 91.06 108 GLU A N 1
ATOM 795 C CA . GLU A 1 108 ? -7.278 -22.094 15.350 1.00 91.06 108 GLU A CA 1
ATOM 796 C C . GLU A 1 108 ? -8.131 -20.874 14.931 1.00 91.06 108 GLU A C 1
ATOM 798 O O . GLU A 1 108 ? -8.462 -20.012 15.741 1.00 91.06 108 GLU A O 1
ATOM 803 N N . GLY A 1 109 ? -8.449 -20.764 13.634 1.00 88.38 109 GLY A N 1
ATOM 804 C CA . GLY A 1 109 ? -9.214 -19.640 13.078 1.00 88.38 109 GLY A CA 1
ATOM 805 C C . GLY A 1 109 ? -8.439 -18.320 12.967 1.00 88.38 109 GLY A C 1
ATOM 806 O O . GLY A 1 109 ? -9.017 -17.312 12.573 1.00 88.38 109 GLY A O 1
ATOM 807 N N . LYS A 1 110 ? -7.140 -18.308 13.288 1.00 89.44 110 LYS A N 1
ATOM 808 C CA . LYS A 1 110 ? -6.262 -17.143 13.145 1.00 89.44 110 LYS A CA 1
ATOM 809 C C . LYS A 1 110 ? -5.378 -17.285 11.917 1.00 89.44 110 LYS A C 1
ATOM 811 O O . LYS A 1 110 ? -4.809 -18.348 11.667 1.00 89.44 110 LYS A O 1
ATOM 816 N N . ILE A 1 111 ? -5.254 -16.186 11.182 1.00 90.94 111 ILE A N 1
ATOM 817 C CA . ILE A 1 111 ? -4.356 -16.067 10.039 1.00 90.94 111 ILE A CA 1
ATOM 818 C C . ILE A 1 111 ? -3.008 -15.543 10.535 1.00 90.94 111 ILE A C 1
ATOM 820 O O . ILE A 1 111 ? -2.938 -14.587 11.314 1.00 90.94 111 ILE A O 1
ATOM 824 N N . SER A 1 112 ? -1.935 -16.163 10.063 1.00 92.44 112 SER A N 1
ATOM 825 C CA . SER A 1 112 ? -0.577 -15.655 10.213 1.00 92.44 112 SER A CA 1
ATOM 826 C C . SER A 1 112 ? 0.152 -15.686 8.881 1.00 92.44 112 SER A C 1
ATOM 828 O O . SER A 1 112 ? 0.069 -16.678 8.158 1.00 92.44 112 SER A O 1
ATOM 830 N N . PHE A 1 113 ? 0.890 -14.626 8.583 1.00 92.69 113 PHE A N 1
ATOM 831 C CA . PHE A 1 113 ? 1.753 -14.533 7.423 1.00 92.69 113 PHE A CA 1
ATOM 832 C C . PHE A 1 113 ? 3.213 -14.663 7.847 1.00 92.69 113 PHE A C 1
ATOM 834 O O . PHE A 1 113 ? 3.690 -13.957 8.735 1.00 92.69 113 PHE A O 1
ATOM 841 N N . ALA A 1 114 ? 3.939 -15.543 7.169 1.00 90.06 114 ALA A N 1
ATOM 842 C CA . ALA A 1 114 ? 5.389 -15.617 7.243 1.00 90.06 114 ALA A CA 1
ATOM 843 C C . ALA A 1 114 ? 5.944 -15.031 5.945 1.00 90.06 114 ALA A C 1
ATOM 845 O O . ALA A 1 114 ? 6.031 -15.706 4.919 1.00 90.06 114 ALA A O 1
ATOM 846 N N . VAL A 1 115 ? 6.245 -13.735 5.980 1.00 87.62 115 VAL A N 1
ATOM 847 C CA . VAL A 1 115 ? 6.861 -13.023 4.857 1.00 87.62 115 VAL A CA 1
ATOM 848 C C . VAL A 1 115 ? 8.367 -13.069 5.029 1.00 87.62 115 VAL A C 1
ATOM 850 O O . VAL A 1 115 ? 8.854 -12.775 6.117 1.00 87.62 115 VAL A O 1
ATOM 853 N N . ASP A 1 116 ? 9.084 -13.389 3.956 1.00 79.19 116 ASP A N 1
ATOM 854 C CA . ASP A 1 116 ? 10.541 -13.307 3.924 1.00 79.19 116 ASP A CA 1
ATOM 855 C C . ASP A 1 116 ? 10.959 -11.893 3.467 1.00 79.19 116 ASP A C 1
ATOM 857 O O . ASP A 1 116 ? 10.821 -11.546 2.282 1.00 79.19 116 ASP A O 1
ATOM 861 N N . PRO A 1 117 ? 11.393 -11.006 4.385 1.00 68.50 117 PRO A N 1
ATOM 862 C CA . PRO A 1 117 ? 11.941 -9.722 3.999 1.00 68.50 117 PRO A CA 1
ATOM 863 C C . PRO A 1 117 ? 13.288 -9.945 3.313 1.00 68.50 117 PRO A C 1
ATOM 865 O O . PRO A 1 117 ? 14.319 -10.083 3.970 1.00 68.50 117 PRO A O 1
ATOM 868 N N . HIS A 1 118 ? 13.322 -9.862 1.983 1.00 67.31 118 HIS A N 1
ATOM 869 C CA . HIS A 1 118 ? 14.589 -9.627 1.298 1.00 67.31 118 HIS A CA 1
ATOM 870 C C . HIS A 1 118 ? 15.197 -8.330 1.856 1.00 67.31 118 HIS A C 1
ATOM 872 O O . HIS A 1 118 ? 14.715 -7.238 1.546 1.00 67.31 118 HIS A O 1
ATOM 878 N N . GLN A 1 119 ? 16.250 -8.450 2.677 1.00 60.59 119 GLN A N 1
ATOM 879 C CA . GLN A 1 119 ? 16.878 -7.330 3.405 1.00 60.59 119 GLN A CA 1
ATOM 880 C C . GLN A 1 119 ? 17.353 -6.194 2.479 1.00 60.59 119 GLN A C 1
ATOM 882 O O . GLN A 1 119 ? 17.545 -5.054 2.896 1.00 60.59 119 GLN A O 1
ATOM 887 N N . ASP A 1 120 ? 17.458 -6.497 1.189 1.00 70.06 120 ASP A N 1
ATOM 888 C CA . ASP A 1 120 ? 17.934 -5.617 0.141 1.00 70.06 120 ASP A CA 1
ATOM 889 C C . ASP A 1 120 ? 16.845 -5.084 -0.804 1.00 70.06 120 ASP A C 1
ATOM 891 O O . ASP A 1 120 ? 17.169 -4.440 -1.809 1.00 70.06 120 ASP A O 1
ATOM 895 N N . HIS A 1 121 ? 15.569 -5.322 -0.488 1.00 82.44 121 HIS A N 1
ATOM 896 C CA . HIS A 1 121 ? 14.440 -4.894 -1.307 1.00 82.44 121 HIS A CA 1
ATOM 897 C C . HIS A 1 121 ? 14.351 -3.361 -1.385 1.00 82.44 121 HIS A C 1
ATOM 899 O O . HIS A 1 121 ? 14.354 -2.666 -0.367 1.00 82.44 121 HIS A O 1
ATOM 905 N N . PHE A 1 122 ? 14.224 -2.820 -2.601 1.00 85.44 122 PHE A N 1
ATOM 906 C CA . PHE A 1 122 ? 14.297 -1.373 -2.862 1.00 85.44 122 PHE A CA 1
ATOM 907 C C . PHE A 1 122 ? 13.230 -0.539 -2.153 1.00 85.44 122 PHE A C 1
ATOM 909 O O . PHE A 1 122 ? 13.413 0.647 -1.912 1.00 85.44 122 PHE A O 1
ATOM 916 N N . PHE A 1 123 ? 12.121 -1.187 -1.819 1.00 85.12 123 PHE A N 1
ATOM 917 C CA . PHE A 1 123 ? 11.005 -0.600 -1.094 1.00 85.12 123 PHE A CA 1
ATOM 918 C C . PHE A 1 123 ? 11.255 -0.468 0.420 1.00 85.12 123 PHE A C 1
ATOM 920 O O . PHE A 1 123 ? 10.545 0.269 1.095 1.00 85.12 123 PHE A O 1
ATOM 927 N N . LEU A 1 124 ? 12.220 -1.214 0.971 1.00 83.44 124 LEU A N 1
ATOM 928 C CA . LEU A 1 124 ? 12.439 -1.324 2.418 1.00 83.44 124 LEU A CA 1
ATOM 929 C C . LEU A 1 124 ? 13.643 -0.512 2.898 1.00 83.44 124 LEU A C 1
ATOM 931 O O . LEU A 1 124 ? 13.632 -0.019 4.023 1.00 83.44 124 LEU A O 1
ATOM 935 N N . THR A 1 125 ? 14.684 -0.376 2.071 1.00 86.19 125 THR A N 1
ATOM 936 C CA . THR A 1 125 ? 15.944 0.260 2.480 1.00 86.19 125 THR A CA 1
ATOM 937 C C . THR A 1 125 ? 16.487 1.216 1.422 1.00 86.19 125 THR A C 1
ATOM 939 O O . THR A 1 125 ? 16.348 0.993 0.217 1.00 86.19 125 THR A O 1
ATOM 942 N N . LEU A 1 126 ? 17.184 2.268 1.872 1.00 86.94 126 LEU A N 1
ATOM 943 C CA . LEU A 1 126 ? 17.869 3.213 0.983 1.00 86.94 126 LEU A CA 1
ATOM 944 C C . LEU A 1 126 ? 18.924 2.513 0.112 1.00 86.94 126 LEU A C 1
ATOM 946 O O . LEU A 1 126 ? 19.018 2.787 -1.082 1.00 86.94 126 LEU A O 1
ATOM 950 N N . ALA A 1 127 ? 19.680 1.574 0.689 1.00 89.69 127 ALA A N 1
ATOM 951 C CA . ALA A 1 127 ? 20.652 0.771 -0.051 1.00 89.69 127 ALA A CA 1
ATOM 952 C C . ALA A 1 127 ? 19.975 -0.064 -1.155 1.00 89.69 127 ALA A C 1
ATOM 954 O O . ALA A 1 127 ? 20.471 -0.135 -2.282 1.00 89.69 127 ALA A O 1
ATOM 955 N N . GLY A 1 128 ? 18.801 -0.637 -0.868 1.00 89.56 128 GLY A N 1
ATOM 956 C CA . GLY A 1 128 ? 17.965 -1.299 -1.866 1.00 89.56 128 GLY A CA 1
ATOM 957 C C . GLY A 1 128 ? 17.551 -0.360 -2.992 1.00 89.56 128 GLY A C 1
ATOM 958 O O . GLY A 1 128 ? 17.693 -0.713 -4.163 1.00 89.56 128 GLY A O 1
ATOM 959 N N . ALA A 1 129 ? 17.083 0.843 -2.653 1.00 89.94 129 ALA A N 1
ATOM 960 C CA . ALA A 1 129 ? 16.686 1.856 -3.629 1.00 89.94 129 ALA A CA 1
ATOM 961 C C . ALA A 1 129 ? 17.854 2.277 -4.537 1.00 89.94 129 ALA A C 1
ATOM 963 O O . ALA A 1 129 ? 17.693 2.362 -5.755 1.00 89.94 129 ALA A O 1
ATOM 964 N N . GLN A 1 130 ? 19.049 2.463 -3.974 1.00 92.19 130 GLN A N 1
ATOM 965 C CA . GLN A 1 130 ? 20.259 2.798 -4.731 1.00 92.19 130 GLN A CA 1
ATOM 966 C C . GLN A 1 130 ? 20.658 1.682 -5.703 1.00 92.19 130 GLN A C 1
ATOM 968 O O . GLN A 1 130 ? 20.907 1.953 -6.878 1.00 92.19 130 GLN A O 1
ATOM 973 N N . ARG A 1 131 ? 20.652 0.417 -5.264 1.00 91.50 131 ARG A N 1
ATOM 974 C CA . ARG A 1 131 ? 20.917 -0.720 -6.165 1.00 91.50 131 ARG A CA 1
ATOM 975 C C . ARG A 1 131 ? 19.864 -0.841 -7.258 1.00 91.50 131 ARG A C 1
ATOM 977 O O . ARG A 1 131 ? 20.204 -1.141 -8.401 1.00 91.50 131 ARG A O 1
ATOM 984 N N . HIS A 1 132 ? 18.599 -0.586 -6.932 1.00 91.75 132 HIS A N 1
ATOM 985 C CA . HIS A 1 132 ? 17.531 -0.583 -7.924 1.00 91.75 132 HIS A CA 1
ATOM 986 C C . HIS A 1 132 ? 17.727 0.521 -8.967 1.00 91.75 132 HIS A C 1
ATOM 988 O O . HIS A 1 132 ? 17.577 0.258 -10.158 1.00 91.75 132 HIS A O 1
ATOM 994 N N . LEU A 1 133 ? 18.162 1.717 -8.559 1.00 93.12 133 LEU A N 1
ATOM 995 C CA . LEU A 1 133 ? 18.548 2.783 -9.485 1.00 93.12 133 LEU A CA 1
ATOM 996 C C . LEU A 1 133 ? 19.684 2.341 -10.419 1.00 93.12 133 LEU A C 1
ATOM 998 O O . LEU A 1 133 ? 19.581 2.529 -11.632 1.00 93.12 133 LEU A O 1
ATOM 1002 N N . THR A 1 134 ? 20.736 1.712 -9.887 1.00 95.38 134 THR A N 1
ATOM 1003 C CA . THR A 1 134 ? 21.832 1.165 -10.706 1.00 95.38 134 THR A CA 1
ATOM 1004 C C . THR A 1 134 ? 21.324 0.119 -11.701 1.00 95.38 134 THR A C 1
ATOM 1006 O O . THR A 1 134 ? 21.680 0.152 -12.881 1.00 95.38 134 THR A O 1
ATOM 1009 N N . TRP A 1 135 ? 20.438 -0.779 -11.265 1.00 94.81 135 TRP A N 1
ATOM 1010 C CA . TRP A 1 135 ? 19.806 -1.760 -12.146 1.00 94.81 135 TRP A CA 1
ATOM 1011 C C . TRP A 1 135 ? 18.972 -1.093 -13.253 1.00 94.81 135 TRP A C 1
ATOM 1013 O O . TRP A 1 135 ? 19.108 -1.467 -14.419 1.00 94.81 135 TRP A O 1
ATOM 1023 N N . LEU A 1 136 ? 18.175 -0.065 -12.932 1.00 95.12 136 LEU A N 1
ATOM 1024 C CA . LEU A 1 136 ? 17.375 0.696 -13.904 1.00 95.12 136 LEU A CA 1
ATOM 1025 C C . LEU A 1 136 ? 18.250 1.387 -14.958 1.00 95.12 136 LEU A C 1
ATOM 1027 O O . LEU A 1 136 ? 17.927 1.359 -16.149 1.00 95.12 136 LEU A O 1
ATOM 1031 N N . GLN A 1 137 ? 19.377 1.971 -14.547 1.00 96.00 137 GLN A N 1
ATOM 1032 C CA . GLN A 1 137 ? 20.353 2.561 -15.469 1.00 96.00 137 GLN A CA 1
ATOM 1033 C C . GLN A 1 137 ? 20.910 1.507 -16.438 1.00 96.00 137 GLN A C 1
ATOM 1035 O O . GLN A 1 137 ? 20.977 1.756 -17.644 1.00 96.00 137 GLN A O 1
ATOM 1040 N N . GLY A 1 138 ? 21.223 0.306 -15.941 1.00 96.94 138 GLY A N 1
ATOM 1041 C CA . GLY A 1 138 ? 21.617 -0.830 -16.777 1.00 96.94 138 GLY A CA 1
ATOM 1042 C C . GLY A 1 138 ? 20.508 -1.292 -17.731 1.00 96.94 138 GLY A C 1
ATOM 1043 O O . GLY A 1 138 ? 20.767 -1.550 -18.908 1.00 96.94 138 GLY A O 1
ATOM 1044 N N . MET A 1 139 ? 19.253 -1.345 -17.269 1.00 96.88 139 MET A N 1
ATOM 1045 C CA . MET A 1 139 ? 18.108 -1.720 -18.113 1.00 96.88 139 MET A CA 1
ATOM 1046 C C . MET A 1 139 ? 17.862 -0.719 -19.238 1.00 96.88 139 MET A C 1
ATOM 1048 O O . MET A 1 139 ? 17.531 -1.130 -20.349 1.00 96.88 139 MET A O 1
ATOM 1052 N N . LYS A 1 140 ? 18.084 0.578 -18.997 1.00 95.88 140 LYS A N 1
ATOM 1053 C CA . LYS A 1 140 ? 18.049 1.595 -20.056 1.00 95.88 140 LYS A CA 1
ATOM 1054 C C . LYS A 1 140 ? 19.072 1.289 -21.153 1.00 95.88 140 LYS A C 1
ATOM 1056 O O . LYS A 1 140 ? 18.732 1.393 -22.329 1.00 95.88 140 LYS A O 1
ATOM 1061 N N . GLY A 1 141 ? 20.290 0.887 -20.782 1.00 95.94 141 GLY A N 1
ATOM 1062 C CA . GLY A 1 141 ? 21.320 0.453 -21.734 1.00 95.94 141 GLY A CA 1
ATOM 1063 C C . GLY A 1 141 ? 20.851 -0.731 -22.581 1.00 95.94 141 GLY A C 1
ATOM 1064 O O . GLY A 1 141 ? 20.763 -0.619 -23.804 1.00 95.94 141 GLY A O 1
ATOM 1065 N N . ARG A 1 142 ? 20.415 -1.814 -21.924 1.00 96.06 142 ARG A N 1
ATOM 1066 C CA . ARG A 1 142 ? 19.872 -3.012 -22.595 1.00 96.06 142 ARG A CA 1
ATOM 1067 C C . ARG A 1 142 ? 18.698 -2.693 -23.521 1.00 96.06 142 ARG A C 1
ATOM 1069 O O . ARG A 1 142 ? 18.602 -3.247 -24.613 1.00 96.06 142 ARG A O 1
ATOM 1076 N N . PHE A 1 143 ? 17.801 -1.798 -23.105 1.00 95.94 143 PHE A N 1
ATOM 1077 C CA . PHE A 1 143 ? 16.687 -1.356 -23.940 1.00 95.94 143 PHE A CA 1
ATOM 1078 C C . PHE A 1 143 ? 17.177 -0.667 -25.216 1.00 95.94 143 PHE A C 1
ATOM 1080 O O . PHE A 1 143 ? 16.658 -0.952 -26.290 1.00 95.94 143 PHE A O 1
ATOM 1087 N N . LEU A 1 144 ? 18.175 0.216 -25.128 1.00 96.19 144 LEU A N 1
ATOM 1088 C CA . LEU A 1 144 ? 18.717 0.905 -26.303 1.00 96.19 144 LEU A CA 1
ATOM 1089 C C . LEU A 1 144 ? 19.374 -0.068 -27.288 1.00 96.19 144 LEU A C 1
ATOM 1091 O O . LEU A 1 144 ? 19.168 0.075 -28.494 1.00 96.19 144 LEU A O 1
ATOM 1095 N N . GLU A 1 145 ? 20.084 -1.079 -26.787 1.00 97.25 145 GLU A N 1
ATOM 1096 C CA . GLU A 1 145 ? 20.667 -2.157 -27.600 1.00 97.25 145 GLU A CA 1
ATOM 1097 C C . GLU A 1 145 ? 19.584 -2.976 -28.316 1.00 97.25 145 GLU A C 1
ATOM 1099 O O . GLU A 1 145 ? 19.680 -3.249 -29.513 1.00 97.25 145 GLU A O 1
ATOM 1104 N N . LYS A 1 146 ? 18.510 -3.319 -27.596 1.00 96.38 146 LYS A N 1
ATOM 1105 C CA . LYS A 1 146 ? 17.402 -4.143 -28.098 1.00 96.38 146 LYS A CA 1
ATOM 1106 C C . LYS A 1 146 ? 16.308 -3.356 -28.818 1.00 96.38 146 LYS A C 1
ATOM 1108 O O . LYS A 1 146 ? 15.392 -3.951 -29.379 1.00 96.38 146 LYS A O 1
ATOM 1113 N N . LYS A 1 147 ? 16.399 -2.024 -28.865 1.00 95.38 147 LYS A N 1
ATOM 1114 C CA . LYS A 1 147 ? 15.332 -1.134 -29.350 1.00 95.38 147 LYS A CA 1
ATOM 1115 C C . LYS A 1 147 ? 14.832 -1.495 -30.748 1.00 95.38 147 LYS A C 1
ATOM 1117 O O . LYS A 1 147 ? 13.634 -1.418 -30.994 1.00 95.38 147 LYS A O 1
ATOM 1122 N N . LYS A 1 148 ? 15.735 -1.847 -31.671 1.00 94.69 148 LYS A N 1
ATOM 1123 C CA . LYS A 1 148 ? 15.366 -2.187 -33.057 1.00 94.69 148 LYS A CA 1
ATOM 1124 C C . LYS A 1 148 ? 14.576 -3.495 -33.134 1.00 94.69 148 LYS A C 1
ATOM 1126 O O . LYS A 1 148 ? 13.541 -3.519 -33.785 1.00 94.69 148 LYS A O 1
ATOM 1131 N N . GLU A 1 149 ? 15.042 -4.525 -32.433 1.00 94.75 149 GLU A N 1
ATOM 1132 C CA . GLU A 1 149 ? 14.404 -5.847 -32.344 1.00 94.75 149 GLU A CA 1
ATOM 1133 C C . GLU A 1 149 ? 13.027 -5.761 -31.671 1.00 94.75 149 GLU A C 1
ATOM 1135 O O . GLU A 1 149 ? 12.036 -6.273 -32.185 1.00 94.75 149 GLU A O 1
ATOM 1140 N N . LEU A 1 150 ? 12.931 -5.023 -30.561 1.00 93.12 150 LEU A N 1
ATOM 1141 C CA . LEU A 1 150 ? 11.651 -4.785 -29.891 1.00 93.12 150 LEU A CA 1
ATOM 1142 C C . LEU A 1 150 ? 10.687 -3.999 -30.786 1.00 93.12 150 LEU A C 1
ATOM 1144 O O . LEU A 1 150 ? 9.506 -4.322 -30.853 1.00 93.12 150 LEU A O 1
ATOM 1148 N N . LYS A 1 151 ? 11.186 -2.992 -31.519 1.00 92.06 151 LYS A N 1
ATOM 1149 C CA . LYS A 1 151 ? 10.359 -2.217 -32.448 1.00 92.06 151 LYS A CA 1
ATOM 1150 C C . LYS A 1 151 ? 9.789 -3.091 -33.564 1.00 92.06 151 LYS A C 1
ATOM 1152 O O . LYS A 1 151 ? 8.627 -2.895 -33.891 1.00 92.06 151 LYS A O 1
ATOM 1157 N N . SER A 1 152 ? 10.559 -4.020 -34.139 1.00 92.38 152 SER A N 1
ATOM 1158 C CA . SER A 1 152 ? 10.026 -4.911 -35.180 1.00 92.38 152 SER A CA 1
ATOM 1159 C C . SER A 1 152 ? 8.883 -5.779 -34.664 1.00 92.38 152 SER A C 1
ATOM 1161 O O . SER A 1 152 ? 7.887 -5.892 -35.358 1.00 92.38 152 SER A O 1
ATOM 1163 N N . ILE A 1 153 ? 8.972 -6.285 -33.429 1.00 89.94 153 ILE A N 1
ATOM 1164 C CA . ILE A 1 153 ? 7.883 -7.059 -32.811 1.00 89.94 153 ILE A CA 1
ATOM 1165 C C . ILE A 1 153 ? 6.631 -6.187 -32.630 1.00 89.94 153 ILE A C 1
ATOM 1167 O O . ILE A 1 153 ? 5.525 -6.616 -32.930 1.00 89.94 153 ILE A O 1
ATOM 1171 N N . CYS A 1 154 ? 6.787 -4.945 -32.160 1.00 86.50 154 CYS A N 1
ATOM 1172 C CA . CYS A 1 154 ? 5.648 -4.048 -31.947 1.00 86.50 154 CYS A CA 1
ATOM 1173 C C . CYS A 1 154 ? 4.965 -3.589 -33.247 1.00 86.50 154 CYS A C 1
ATOM 1175 O O . CYS A 1 154 ? 3.802 -3.199 -33.193 1.00 86.50 154 CYS A O 1
ATOM 1177 N N . LEU A 1 155 ? 5.673 -3.569 -34.385 1.00 86.81 155 LEU A N 1
ATOM 1178 C CA . LEU A 1 155 ? 5.108 -3.108 -35.660 1.00 86.81 155 LEU A CA 1
ATOM 1179 C C . LEU A 1 155 ? 3.990 -4.024 -36.158 1.00 86.81 155 LEU A C 1
ATOM 1181 O O . LEU A 1 155 ? 3.017 -3.514 -36.707 1.00 86.81 155 LEU A O 1
ATOM 1185 N N . ASP A 1 156 ? 4.096 -5.327 -35.906 1.00 80.44 156 ASP A N 1
ATOM 1186 C CA . ASP A 1 156 ? 3.083 -6.302 -36.319 1.00 80.44 156 ASP A CA 1
ATOM 1187 C C . ASP A 1 156 ? 1.736 -6.046 -35.620 1.00 80.44 156 ASP A C 1
ATOM 1189 O O . ASP A 1 156 ? 0.682 -6.188 -36.229 1.00 80.44 156 ASP A O 1
ATOM 1193 N N . TYR A 1 157 ? 1.766 -5.552 -34.377 1.00 82.62 157 TYR A N 1
ATOM 1194 C CA . TYR A 1 157 ? 0.565 -5.215 -33.605 1.00 82.62 157 TYR A CA 1
ATOM 1195 C C . TYR A 1 157 ? 0.012 -3.810 -33.882 1.00 82.62 157 TYR A C 1
ATOM 1197 O O . TYR A 1 157 ? -1.061 -3.470 -33.390 1.00 82.62 157 TYR A O 1
ATOM 1205 N N . LEU A 1 158 ? 0.725 -2.955 -34.629 1.00 76.75 158 LEU A N 1
ATOM 1206 C CA . LEU A 1 158 ? 0.328 -1.550 -34.822 1.00 76.75 158 LEU A CA 1
ATOM 1207 C C . LEU A 1 158 ? -1.014 -1.416 -35.559 1.00 76.75 158 LEU A C 1
ATOM 1209 O O . LEU A 1 158 ? -1.722 -0.427 -35.381 1.00 76.75 158 LEU A O 1
ATOM 1213 N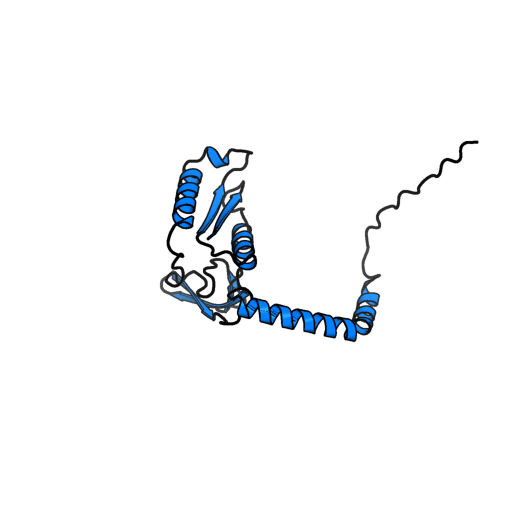 N . HIS A 1 159 ? -1.338 -2.404 -36.390 1.00 75.44 159 HIS A N 1
ATOM 1214 C CA . HIS A 1 159 ? -2.559 -2.452 -37.190 1.00 75.44 159 HIS A CA 1
ATOM 1215 C C . HIS A 1 159 ? -3.546 -3.523 -36.710 1.00 75.44 159 HIS A C 1
ATOM 1217 O O . HIS A 1 159 ? -4.580 -3.712 -37.347 1.00 75.44 159 HIS A O 1
ATOM 1223 N N . ASP A 1 160 ? -3.252 -4.200 -35.596 1.00 80.62 160 ASP A N 1
ATOM 1224 C CA . ASP A 1 160 ? -4.171 -5.162 -34.996 1.00 80.62 160 ASP A CA 1
ATOM 1225 C C . ASP A 1 160 ? -5.254 -4.429 -34.191 1.00 80.62 160 ASP A C 1
ATOM 1227 O O . ASP A 1 160 ? -4.963 -3.625 -33.300 1.00 80.62 160 ASP A O 1
ATOM 1231 N N . GLY A 1 161 ? -6.516 -4.734 -34.500 1.00 81.25 161 GLY A N 1
ATOM 1232 C CA . GLY A 1 161 ? -7.702 -4.217 -33.814 1.00 81.25 161 GLY A CA 1
ATOM 1233 C C . GLY A 1 161 ? -8.402 -3.041 -34.506 1.00 81.25 161 GLY A C 1
ATOM 1234 O O . GLY A 1 161 ? -7.855 -2.363 -35.373 1.00 81.25 161 GLY A O 1
ATOM 1235 N N . GLU A 1 162 ? -9.650 -2.794 -34.104 1.00 83.19 162 GLU A N 1
ATOM 1236 C CA . GLU A 1 162 ? -10.414 -1.613 -34.514 1.00 83.19 162 GLU A CA 1
ATOM 1237 C C . GLU A 1 162 ? -10.118 -0.451 -33.560 1.00 83.19 162 GLU A C 1
ATOM 1239 O O . GLU A 1 162 ? -10.554 -0.432 -32.407 1.00 83.19 162 GLU A O 1
ATOM 1244 N N . TRP A 1 163 ? -9.365 0.533 -34.044 1.00 79.62 163 TRP A N 1
ATOM 1245 C CA . TRP A 1 163 ? -9.033 1.729 -33.279 1.00 79.62 163 TRP A CA 1
ATOM 1246 C C . TRP A 1 163 ? -10.032 2.848 -33.578 1.00 79.62 163 TRP A C 1
ATOM 1248 O O . TRP A 1 163 ? -10.281 3.193 -34.732 1.00 79.62 163 TRP A O 1
ATOM 1258 N N . LEU A 1 164 ? -10.590 3.459 -32.531 1.00 81.75 164 LEU A N 1
ATOM 1259 C CA . LEU A 1 164 ? -11.403 4.665 -32.674 1.00 81.75 164 LEU A CA 1
ATOM 1260 C C . LEU A 1 164 ? -10.492 5.853 -33.011 1.00 81.75 164 LEU A C 1
ATOM 1262 O O . LEU A 1 164 ? -9.840 6.419 -32.132 1.00 81.75 164 LEU A O 1
ATOM 1266 N N . GLU A 1 165 ? -10.444 6.249 -34.282 1.00 75.00 165 GLU A N 1
ATOM 1267 C CA . GLU A 1 165 ? -9.713 7.447 -34.689 1.00 75.00 165 GLU A CA 1
ATOM 1268 C C . GLU A 1 165 ? -10.468 8.720 -34.289 1.00 75.00 165 GLU A C 1
ATOM 1270 O O . GLU A 1 165 ? -11.638 8.934 -34.622 1.00 75.00 165 GLU A O 1
ATOM 1275 N N . THR A 1 166 ? -9.781 9.620 -33.584 1.00 76.06 166 THR A N 1
ATOM 1276 C CA . THR A 1 166 ? -10.330 10.953 -33.317 1.00 76.06 166 THR A CA 1
ATOM 1277 C C . THR A 1 166 ? -10.396 11.742 -34.627 1.00 76.06 166 THR A C 1
ATOM 1279 O O . THR A 1 166 ? -9.389 11.881 -35.322 1.00 76.06 166 THR A O 1
ATOM 1282 N N . LYS A 1 167 ? -11.568 12.289 -34.979 1.00 74.44 167 LYS A N 1
ATOM 1283 C CA . LYS A 1 167 ? -11.702 13.180 -36.143 1.00 74.44 167 LYS A CA 1
ATOM 1284 C C . LYS A 1 167 ? -10.825 14.415 -35.930 1.00 74.44 167 LYS A C 1
ATOM 1286 O O . LYS A 1 167 ? -11.151 15.282 -35.117 1.00 74.44 167 LYS A O 1
ATOM 1291 N N . ARG A 1 168 ? -9.715 14.509 -36.664 1.00 64.12 168 ARG A N 1
ATOM 1292 C CA . ARG A 1 168 ? -8.890 15.720 -36.740 1.00 64.12 168 ARG A CA 1
ATOM 1293 C C . ARG A 1 168 ? -9.788 16.859 -37.235 1.00 64.12 168 ARG A C 1
ATOM 1295 O O . ARG A 1 168 ? -10.321 16.773 -38.336 1.00 64.12 168 ARG A O 1
ATOM 1302 N N . LYS A 1 169 ? -10.000 17.909 -36.431 1.00 59.50 169 LYS A N 1
ATOM 1303 C CA . LYS A 1 169 ? -10.678 19.123 -36.912 1.00 59.50 169 LYS A CA 1
ATOM 1304 C C . LYS A 1 169 ? -9.840 19.710 -38.049 1.00 59.50 169 LYS A C 1
ATOM 1306 O O . LYS A 1 169 ? -8.702 20.114 -37.823 1.00 59.50 169 LYS A O 1
ATOM 1311 N N . GLU A 1 170 ? -10.394 19.741 -39.255 1.00 57.56 170 GLU A N 1
ATOM 1312 C CA . GLU A 1 170 ? -9.842 20.510 -40.365 1.00 57.56 170 GLU A CA 1
ATOM 1313 C C . GLU A 1 170 ? -9.844 21.990 -39.968 1.00 57.56 170 GLU A C 1
ATOM 1315 O O . GLU A 1 170 ? -10.899 22.594 -39.754 1.00 57.56 170 GLU A O 1
ATOM 1320 N N . ASN A 1 171 ? -8.657 22.581 -39.833 1.00 53.81 171 ASN A N 1
ATOM 1321 C CA . ASN A 1 171 ? -8.523 24.026 -39.730 1.00 53.81 171 ASN A CA 1
ATOM 1322 C C . ASN A 1 171 ? -8.952 24.626 -41.073 1.00 53.81 171 ASN A C 1
ATOM 1324 O O . ASN A 1 171 ? -8.168 24.658 -42.020 1.00 53.81 171 ASN A O 1
ATOM 1328 N N . LYS A 1 172 ? -10.196 25.109 -41.161 1.00 48.12 172 LYS A N 1
ATOM 1329 C CA . LYS A 1 172 ? -10.597 26.040 -42.216 1.00 48.12 172 LYS A CA 1
ATOM 1330 C C . LYS A 1 172 ? -9.802 27.328 -42.020 1.00 48.12 172 LYS A C 1
ATOM 1332 O O . LYS A 1 172 ? -10.128 28.137 -41.156 1.00 48.12 172 LYS A O 1
ATOM 1337 N N . VAL A 1 173 ? -8.742 27.495 -42.804 1.00 48.34 173 VAL A N 1
ATOM 1338 C CA . VAL A 1 173 ? -8.122 28.801 -43.021 1.00 48.34 173 VAL A CA 1
ATOM 1339 C C . VAL A 1 173 ? -9.147 29.628 -43.792 1.00 48.34 173 VAL A C 1
ATOM 1341 O O . VAL A 1 173 ? -9.417 29.354 -44.958 1.00 48.34 173 VAL A O 1
ATOM 1344 N N . ALA A 1 174 ? -9.775 30.585 -43.113 1.00 46.41 174 ALA A N 1
ATOM 1345 C CA . ALA A 1 174 ? -10.554 31.624 -43.762 1.00 46.41 174 ALA A CA 1
ATOM 1346 C C . ALA A 1 174 ? -9.571 32.584 -44.444 1.00 46.41 174 ALA A C 1
ATOM 1348 O O . ALA A 1 174 ? -8.869 33.344 -43.779 1.00 46.41 174 ALA A O 1
ATOM 1349 N N . THR A 1 175 ? -9.471 32.496 -45.765 1.00 46.00 175 THR A N 1
ATOM 1350 C CA . THR A 1 175 ? -8.998 33.600 -46.600 1.00 46.00 175 THR A CA 1
ATOM 1351 C C . THR A 1 175 ? -10.209 34.469 -46.911 1.00 46.00 175 THR A C 1
ATOM 1353 O O . THR A 1 175 ? -11.006 34.093 -47.769 1.00 46.00 175 THR A O 1
ATOM 1356 N N . ASP A 1 176 ? -10.354 35.583 -46.196 1.00 49.44 176 ASP A N 1
ATOM 1357 C CA . ASP A 1 176 ? -11.220 36.679 -46.628 1.00 49.44 176 ASP A CA 1
ATOM 1358 C C . ASP A 1 176 ? -10.397 37.687 -47.438 1.00 49.44 176 ASP A C 1
ATOM 1360 O O . ASP A 1 176 ? -9.252 38.007 -47.105 1.00 49.44 176 ASP A O 1
ATOM 1364 N N . SER A 1 177 ? -11.023 38.074 -48.546 1.00 44.22 177 SER A N 1
ATOM 1365 C CA . SER A 1 177 ? -10.601 38.963 -49.634 1.00 44.22 177 SER A CA 1
ATOM 1366 C C . SER A 1 177 ? -10.413 40.422 -49.227 1.00 44.22 177 SER A C 1
ATOM 1368 O O . SER A 1 177 ? -11.147 40.882 -48.325 1.00 44.22 177 SER A O 1
#

Sequence (177 aa):
PAVAVAIAGIPGMEGYTKLCLDSALRLMGAQVQASEVVYGALPGEVFLNQDNLDTAEKLAKALFGPPPDWQGESWRCQACGGDTFRFLDSDQVRCMTCSSPGTVLMKEGKISFAVDPHQDHFFLTLAGAQRHLTWLQGMKGRFLEKKKELKSICLDYLHDGEWLETKRKENKVATDS